Protein AF-A0AAW1TIK9-F1 (afdb_monomer_lite)

Foldseek 3Di:
DVVVVVVVVVCVQQPVDPVSVVVCVVVCVVVVVVVVVVVVVVVVCVVCAPPDPVNVVVVVVVVVVPPPDDDDDDDDDD

Sequence (78 aa):
MAAAQIMDLGYRMFMRRNSVYVAFIIGGALAGEKVINSSFNTAWESNNQGKLFKDIAAKKAAESGGDEGGEDDGGDDD

InterPro domains:
  IPR008027 Cytochrome b-c1 complex subunit 9 [PF05365] (11-59)
  IPR008027 Cytochrome b-c1 complex subunit 9 [PTHR12980] (4-64)
  IPR036656 Cytochrome b-c1 complex subunit 9 superfamily [G3DSA:1.20.5.260] (9-76)
  IPR036656 Cytochrome b-c1 complex subunit 9 superfamily [SSF81514] (6-59)

Radius of gyration: 28.58 Å; chains: 1; bounding box: 38×36×92 Å

Secondary structure (DSSP, 8-state):
-HHHHHHHHHIIIIISSHHHHHHHHHHHHHHHHHHHHHHHHHHHHHHTTTTSHHHHHHHHHHHHT--S----------

Structure (mmCIF, N/CA/C/O backbone):
data_AF-A0AAW1TIK9-F1
#
_entry.id   AF-A0AAW1TIK9-F1
#
loop_
_atom_site.group_PDB
_atom_site.id
_atom_site.type_symbol
_atom_site.label_atom_id
_atom_site.label_alt_id
_atom_site.label_comp_id
_atom_site.label_asym_id
_atom_site.label_entity_id
_atom_site.label_seq_id
_atom_site.pdbx_PDB_ins_code
_atom_site.Cartn_x
_atom_site.Cartn_y
_atom_site.Cartn_z
_atom_site.occupancy
_atom_site.B_iso_or_equiv
_atom_site.auth_seq_id
_atom_site.auth_comp_id
_atom_site.auth_asym_id
_atom_site.auth_atom_id
_atom_site.pdbx_PDB_model_num
ATOM 1 N N . MET A 1 1 ? 15.410 19.923 -10.431 1.00 72.19 1 MET A N 1
ATOM 2 C CA . MET A 1 1 ? 16.433 18.987 -10.957 1.00 72.19 1 MET A CA 1
ATOM 3 C C . MET A 1 1 ? 16.282 17.577 -10.373 1.00 72.19 1 MET A C 1
ATOM 5 O O . MET A 1 1 ? 16.070 16.665 -11.154 1.00 72.19 1 MET A O 1
ATOM 9 N N . ALA A 1 2 ? 16.308 17.373 -9.046 1.00 81.19 2 ALA A N 1
ATOM 10 C CA . ALA A 1 2 ? 16.285 16.029 -8.433 1.00 81.19 2 ALA A CA 1
ATOM 11 C C . ALA A 1 2 ? 15.030 15.180 -8.735 1.00 81.19 2 ALA A C 1
ATOM 13 O O . ALA A 1 2 ? 15.154 14.015 -9.097 1.00 81.19 2 ALA A O 1
ATOM 14 N N . ALA A 1 3 ? 13.827 15.761 -8.665 1.00 81.81 3 ALA A N 1
ATOM 15 C CA . ALA A 1 3 ? 12.584 15.035 -8.957 1.00 81.81 3 ALA A CA 1
ATOM 16 C C . ALA A 1 3 ? 12.542 14.481 -10.394 1.00 81.81 3 ALA A C 1
ATOM 18 O O . ALA A 1 3 ? 12.115 13.353 -10.609 1.00 81.81 3 ALA A O 1
ATOM 19 N N . ALA A 1 4 ? 13.059 15.237 -11.368 1.00 88.12 4 ALA A N 1
ATOM 20 C CA . ALA A 1 4 ? 13.150 14.784 -12.754 1.00 88.12 4 ALA A CA 1
ATOM 21 C C . ALA A 1 4 ? 14.103 13.586 -12.905 1.00 88.12 4 ALA A C 1
ATOM 23 O O . ALA A 1 4 ? 13.792 12.658 -13.640 1.00 88.12 4 ALA A O 1
ATOM 24 N N . GLN A 1 5 ? 15.216 13.569 -12.162 1.00 90.81 5 GLN A N 1
ATOM 25 C CA . GLN A 1 5 ? 16.166 12.450 -12.170 1.00 90.81 5 GLN A CA 1
ATOM 26 C C . GLN A 1 5 ? 15.562 11.178 -11.558 1.00 90.81 5 GLN A C 1
ATOM 28 O O . GLN A 1 5 ? 15.762 10.086 -12.079 1.00 90.81 5 GLN A O 1
ATOM 33 N N . ILE A 1 6 ? 14.783 11.313 -10.481 1.00 93.69 6 ILE A N 1
ATOM 34 C CA . ILE A 1 6 ? 14.097 10.180 -9.840 1.00 93.69 6 ILE A CA 1
ATOM 35 C C . ILE A 1 6 ? 13.011 9.613 -10.758 1.00 93.69 6 ILE A C 1
ATOM 37 O O . ILE A 1 6 ? 12.917 8.398 -10.925 1.00 93.69 6 ILE A O 1
ATOM 41 N N . MET A 1 7 ? 12.213 10.481 -11.383 1.00 92.94 7 MET A N 1
ATOM 42 C CA . MET A 1 7 ? 11.175 10.047 -12.320 1.00 92.94 7 MET A CA 1
ATOM 43 C C . MET A 1 7 ? 11.773 9.360 -13.550 1.00 92.94 7 MET A C 1
ATOM 45 O O . MET A 1 7 ? 11.267 8.328 -13.986 1.00 92.94 7 MET A O 1
ATOM 49 N N . ASP A 1 8 ? 12.881 9.882 -14.074 1.00 95.19 8 ASP A N 1
ATOM 50 C CA . ASP A 1 8 ? 13.604 9.281 -15.193 1.00 95.19 8 ASP A CA 1
ATOM 51 C C . ASP A 1 8 ? 14.218 7.919 -14.813 1.00 95.19 8 ASP A C 1
ATOM 53 O O . ASP A 1 8 ? 14.092 6.944 -15.556 1.00 95.19 8 ASP A O 1
ATOM 57 N N . LEU A 1 9 ? 14.780 7.787 -13.606 1.00 95.44 9 LEU A N 1
ATOM 58 C CA . LEU A 1 9 ? 15.237 6.498 -13.079 1.00 95.44 9 LEU A CA 1
ATOM 59 C C . LEU A 1 9 ? 14.088 5.479 -12.990 1.00 95.44 9 LEU A C 1
ATOM 61 O O . LEU A 1 9 ? 14.225 4.352 -13.471 1.00 95.44 9 LEU A O 1
ATOM 65 N N . GLY A 1 10 ? 12.942 5.882 -12.432 1.00 95.06 10 GLY A N 1
ATOM 66 C CA . GLY A 1 10 ? 11.752 5.036 -12.338 1.00 95.06 10 GLY A CA 1
ATOM 67 C C . GLY A 1 10 ? 11.229 4.609 -13.712 1.00 95.06 10 GLY A C 1
ATOM 68 O O . GLY A 1 10 ? 10.930 3.432 -13.926 1.00 95.06 10 GLY A O 1
ATOM 69 N N . TYR A 1 11 ? 11.200 5.532 -14.677 1.00 95.12 11 TYR A N 1
ATOM 70 C CA . TYR A 1 11 ? 10.805 5.233 -16.051 1.00 95.12 11 TYR A CA 1
ATOM 71 C C . TYR A 1 11 ? 11.732 4.193 -16.691 1.00 95.12 11 TYR A C 1
ATOM 73 O O . TYR A 1 11 ? 11.271 3.191 -17.243 1.00 95.12 11 TYR A O 1
ATOM 81 N N . ARG A 1 12 ? 13.051 4.387 -16.577 1.00 95.12 12 ARG A N 1
ATOM 82 C CA . ARG A 1 12 ? 14.048 3.456 -17.126 1.00 95.12 12 ARG A CA 1
ATOM 83 C C . ARG A 1 12 ? 13.961 2.068 -16.490 1.00 95.12 12 ARG A C 1
ATOM 85 O O . ARG A 1 12 ? 14.178 1.092 -17.204 1.00 95.12 12 ARG A O 1
ATOM 92 N N . MET A 1 13 ? 13.644 1.979 -15.198 1.00 95.06 13 MET A N 1
ATOM 93 C CA . MET A 1 13 ? 13.517 0.707 -14.482 1.00 95.06 13 MET A CA 1
ATOM 94 C C . MET A 1 13 ? 12.230 -0.047 -14.816 1.00 95.06 13 MET A C 1
ATOM 96 O O . MET A 1 13 ? 12.294 -1.230 -15.137 1.00 95.06 13 MET A O 1
ATOM 100 N N . PHE A 1 14 ? 11.074 0.610 -14.731 1.00 95.88 14 PHE A N 1
ATOM 101 C CA . PHE A 1 14 ? 9.786 -0.092 -14.726 1.00 95.88 14 PHE A CA 1
ATOM 102 C C . PHE A 1 14 ? 8.985 0.090 -16.014 1.00 95.88 14 PHE A C 1
ATOM 104 O O . PHE A 1 14 ? 8.235 -0.802 -16.395 1.00 95.88 14 PHE A O 1
ATOM 111 N N . MET A 1 15 ? 9.148 1.219 -16.706 1.00 95.19 15 MET A N 1
ATOM 112 C CA . MET A 1 15 ? 8.259 1.621 -17.804 1.00 95.19 15 MET A CA 1
ATOM 113 C C . MET A 1 15 ? 8.881 1.423 -19.195 1.00 95.19 15 MET A C 1
ATOM 115 O O . MET A 1 15 ? 8.159 1.241 -20.169 1.00 95.19 15 MET A O 1
ATOM 119 N N . ARG A 1 16 ? 10.217 1.424 -19.322 1.00 96.31 16 ARG A N 1
ATOM 120 C CA . ARG A 1 16 ? 10.905 1.426 -20.630 1.00 96.31 16 ARG A CA 1
ATOM 121 C C . ARG A 1 16 ? 10.742 0.135 -21.444 1.00 96.31 16 ARG A C 1
ATOM 123 O O . ARG A 1 16 ? 10.798 0.187 -22.671 1.00 96.31 16 ARG A O 1
ATOM 130 N N . ARG A 1 17 ? 10.609 -1.029 -20.799 1.00 96.94 17 ARG A N 1
ATOM 131 C CA . ARG A 1 17 ? 10.512 -2.333 -21.481 1.00 96.94 17 ARG A CA 1
ATOM 132 C C . ARG A 1 17 ? 9.130 -2.930 -21.250 1.00 96.94 17 ARG A C 1
ATOM 134 O O . ARG A 1 17 ? 8.809 -3.253 -20.112 1.00 96.94 17 ARG A O 1
ATOM 141 N N . ASN A 1 18 ? 8.368 -3.158 -22.324 1.00 95.94 18 ASN A N 1
ATOM 142 C CA . ASN A 1 18 ? 6.985 -3.659 -22.262 1.00 95.94 18 ASN A CA 1
ATOM 143 C C . ASN A 1 18 ? 6.823 -4.883 -21.349 1.00 95.94 18 ASN A C 1
ATOM 145 O O . ASN A 1 18 ? 5.896 -4.934 -20.552 1.00 95.94 18 ASN A O 1
ATOM 149 N N . SER A 1 19 ? 7.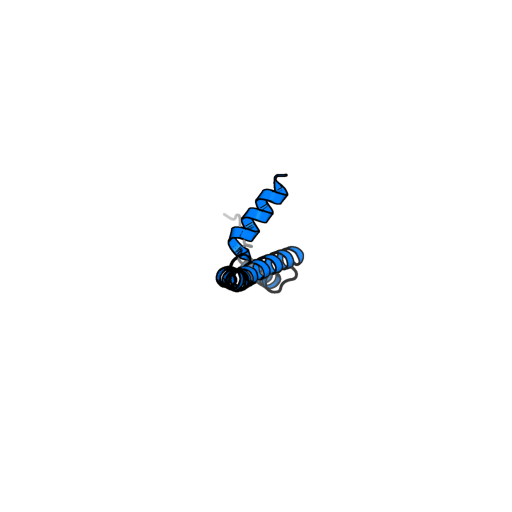749 -5.845 -21.410 1.00 96.94 19 SER A N 1
ATOM 150 C CA . SER A 1 19 ? 7.695 -7.037 -20.554 1.00 96.94 19 SER A CA 1
ATOM 151 C C . SER A 1 19 ? 7.832 -6.712 -19.061 1.00 96.94 19 SER A C 1
ATOM 153 O O . SER A 1 19 ? 7.142 -7.307 -18.243 1.00 96.94 19 SER A O 1
ATOM 155 N N . VAL A 1 20 ? 8.706 -5.765 -18.701 1.00 97.31 20 VAL A N 1
ATOM 156 C CA . VAL A 1 20 ? 8.897 -5.324 -17.309 1.00 97.31 20 VAL A CA 1
ATOM 157 C C . VAL A 1 20 ? 7.699 -4.504 -16.851 1.00 97.31 20 VAL A C 1
ATOM 159 O O . VAL A 1 20 ? 7.203 -4.724 -15.755 1.00 97.31 20 VAL A O 1
ATOM 162 N N . TYR A 1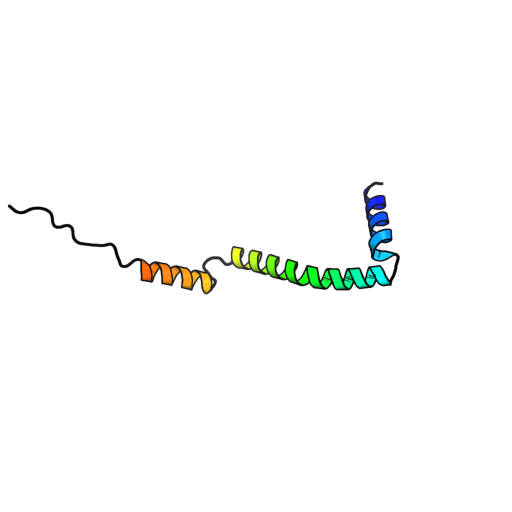 21 ? 7.194 -3.625 -17.715 1.00 96.69 21 TYR A N 1
ATOM 163 C CA . TYR A 1 21 ? 6.015 -2.812 -17.441 1.00 96.69 21 TYR A CA 1
ATOM 164 C C . TYR A 1 21 ? 4.784 -3.666 -17.131 1.00 96.69 21 TYR A C 1
ATOM 166 O O . TYR A 1 21 ? 4.141 -3.481 -16.101 1.00 96.69 21 TYR A O 1
ATOM 174 N N . VAL A 1 22 ? 4.493 -4.657 -17.976 1.00 98.00 22 VAL A N 1
ATOM 175 C CA . VAL A 1 22 ? 3.354 -5.562 -17.773 1.00 98.00 22 VAL A CA 1
ATOM 176 C C . VAL A 1 22 ? 3.534 -6.392 -16.500 1.00 98.00 22 VAL A C 1
ATOM 178 O O . VAL A 1 22 ? 2.599 -6.502 -15.710 1.00 98.00 22 VAL A O 1
ATOM 181 N N . ALA A 1 23 ? 4.735 -6.921 -16.248 1.00 97.75 23 ALA A N 1
ATOM 182 C CA . ALA A 1 23 ? 5.021 -7.647 -15.010 1.00 97.75 23 ALA A CA 1
ATOM 183 C C . ALA A 1 23 ? 4.864 -6.757 -13.766 1.00 97.75 23 ALA A C 1
ATOM 185 O O . ALA A 1 23 ? 4.326 -7.202 -12.756 1.00 97.75 23 ALA A O 1
ATOM 186 N N . PHE A 1 24 ? 5.286 -5.494 -13.847 1.00 97.12 24 PHE A N 1
ATOM 187 C CA . PHE A 1 24 ? 5.131 -4.519 -12.775 1.00 97.12 24 PHE A CA 1
ATOM 188 C C . PHE A 1 24 ? 3.659 -4.188 -12.513 1.00 97.12 24 PHE A C 1
ATOM 190 O O . PHE A 1 24 ? 3.262 -4.140 -11.354 1.00 97.12 24 PHE A O 1
ATOM 197 N N . ILE A 1 25 ? 2.832 -4.027 -13.554 1.00 97.31 25 ILE A N 1
ATOM 198 C CA . ILE A 1 25 ? 1.384 -3.829 -13.387 1.00 97.31 25 ILE A CA 1
ATOM 199 C C . ILE A 1 25 ? 0.754 -5.037 -12.698 1.00 97.31 25 ILE A C 1
ATOM 201 O O . ILE A 1 25 ? 0.040 -4.869 -11.714 1.00 97.31 25 ILE A O 1
ATOM 205 N N . ILE A 1 26 ? 1.021 -6.248 -13.192 1.00 98.00 26 ILE A N 1
ATOM 206 C CA . ILE A 1 26 ? 0.417 -7.469 -12.646 1.00 98.00 26 ILE A CA 1
ATOM 207 C C . ILE A 1 26 ? 0.875 -7.681 -11.199 1.00 98.00 26 ILE A C 1
ATOM 209 O O . ILE A 1 26 ? 0.049 -7.860 -10.308 1.00 98.00 26 ILE A O 1
ATOM 213 N N . GLY A 1 27 ? 2.183 -7.607 -10.942 1.00 97.81 27 GLY A N 1
ATOM 214 C CA . GLY A 1 27 ? 2.735 -7.748 -9.595 1.00 97.81 27 GLY A CA 1
ATOM 215 C C . GLY A 1 27 ? 2.246 -6.652 -8.646 1.00 97.81 27 GLY A C 1
ATOM 216 O O . GLY A 1 27 ? 1.883 -6.938 -7.507 1.00 97.81 27 GLY A O 1
ATOM 217 N N . GLY A 1 28 ? 2.175 -5.412 -9.130 1.00 97.25 28 GLY A N 1
ATOM 218 C CA . GLY A 1 28 ? 1.659 -4.268 -8.387 1.00 97.25 28 GLY A CA 1
ATOM 219 C C . GLY A 1 28 ? 0.177 -4.400 -8.051 1.00 97.25 28 GLY A C 1
ATOM 220 O O . GLY A 1 28 ? -0.209 -4.069 -6.936 1.00 97.25 28 GLY A O 1
ATOM 221 N N . ALA A 1 29 ? -0.644 -4.933 -8.957 1.00 97.44 29 ALA A N 1
ATOM 222 C CA . ALA A 1 29 ? -2.060 -5.185 -8.701 1.00 97.44 29 ALA A CA 1
ATOM 223 C C . ALA A 1 29 ? -2.255 -6.252 -7.614 1.00 97.44 29 ALA A C 1
ATOM 225 O O . ALA A 1 29 ? -2.986 -6.017 -6.656 1.00 97.44 29 ALA A O 1
ATOM 226 N N . LEU A 1 30 ? -1.538 -7.378 -7.711 1.00 97.12 30 LEU A N 1
ATOM 227 C CA . LEU A 1 30 ? -1.623 -8.466 -6.729 1.00 97.12 30 LEU A CA 1
ATOM 228 C C . LEU A 1 30 ? -1.155 -8.028 -5.335 1.00 97.12 30 LEU A C 1
ATOM 230 O O . LEU A 1 30 ? -1.796 -8.324 -4.328 1.00 97.12 30 LEU A O 1
ATOM 234 N N . ALA A 1 31 ? -0.037 -7.304 -5.261 1.00 97.31 31 ALA A N 1
ATOM 235 C CA . ALA A 1 31 ? 0.448 -6.763 -3.995 1.00 97.31 31 ALA A CA 1
ATOM 236 C C . ALA A 1 31 ? -0.480 -5.657 -3.464 1.00 97.31 31 ALA A C 1
ATOM 238 O O . ALA A 1 31 ? -0.784 -5.609 -2.270 1.00 97.31 31 ALA A O 1
ATOM 239 N N . GLY A 1 32 ? -0.946 -4.783 -4.357 1.00 97.00 32 GLY A N 1
ATOM 240 C CA . GLY A 1 32 ? -1.792 -3.639 -4.046 1.00 97.00 32 GLY A CA 1
ATOM 241 C C . GLY A 1 32 ? -3.142 -4.041 -3.465 1.00 97.00 32 GLY A C 1
ATOM 242 O O . GLY A 1 32 ? -3.553 -3.454 -2.468 1.00 97.00 32 GLY A O 1
ATOM 243 N N . GLU A 1 33 ? -3.790 -5.071 -4.013 1.00 96.38 33 GLU A N 1
ATOM 244 C CA . GLU A 1 33 ? -5.070 -5.589 -3.517 1.00 96.38 33 GLU A CA 1
ATOM 245 C C . GLU A 1 33 ? -5.010 -5.893 -2.013 1.00 96.38 33 GLU A C 1
ATOM 247 O O . GLU A 1 33 ? -5.811 -5.380 -1.228 1.00 96.38 33 GLU A O 1
ATOM 252 N N . LYS A 1 34 ? -4.003 -6.664 -1.585 1.00 95.38 34 LYS A N 1
ATOM 253 C CA . LYS A 1 34 ? -3.852 -7.074 -0.184 1.00 95.38 34 LYS A CA 1
ATOM 254 C C . LYS A 1 34 ? -3.571 -5.891 0.743 1.00 95.38 34 LYS A C 1
ATOM 256 O O . LYS A 1 34 ? -4.125 -5.826 1.846 1.00 95.38 34 LYS A O 1
ATOM 261 N N . VAL A 1 35 ? -2.712 -4.968 0.307 1.00 97.31 35 VAL A N 1
ATOM 262 C CA . VAL A 1 35 ? -2.331 -3.783 1.091 1.00 97.31 35 VAL A CA 1
ATOM 263 C C . VAL A 1 35 ? -3.527 -2.855 1.267 1.00 97.31 35 VAL A C 1
ATOM 265 O O . VAL A 1 35 ? -3.828 -2.455 2.393 1.00 97.31 35 VAL A O 1
ATOM 268 N N . ILE A 1 36 ? -4.232 -2.545 0.179 1.00 96.31 36 ILE A N 1
ATOM 269 C CA . ILE A 1 36 ? -5.386 -1.644 0.192 1.00 96.31 36 ILE A CA 1
ATOM 270 C C . ILE A 1 36 ? -6.505 -2.245 1.040 1.00 96.31 36 ILE A C 1
ATOM 272 O O . ILE A 1 36 ? -6.985 -1.572 1.950 1.00 96.31 36 ILE A O 1
ATOM 276 N N . ASN A 1 37 ? -6.869 -3.511 0.819 1.00 94.56 37 ASN A N 1
ATOM 277 C CA . ASN A 1 37 ? -7.954 -4.148 1.565 1.00 94.56 37 ASN A CA 1
ATOM 278 C C . ASN A 1 37 ? -7.701 -4.121 3.083 1.00 94.56 37 ASN A C 1
ATOM 280 O O . ASN A 1 37 ? -8.555 -3.693 3.857 1.00 94.56 37 ASN A O 1
ATOM 284 N N . SER A 1 38 ? -6.490 -4.492 3.509 1.00 95.56 38 SER A N 1
ATOM 285 C CA .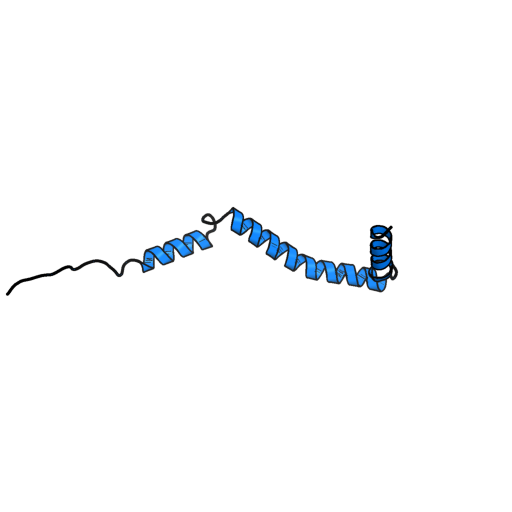 SER A 1 38 ? -6.116 -4.494 4.931 1.00 95.56 38 SER A CA 1
ATOM 286 C C . SER A 1 38 ? -6.136 -3.089 5.534 1.00 95.56 38 SER A C 1
ATOM 288 O O . SER A 1 38 ? -6.639 -2.888 6.641 1.00 95.56 38 SER A O 1
ATOM 290 N N . SER A 1 39 ? -5.610 -2.109 4.798 1.00 95.38 39 SER A N 1
ATOM 291 C CA . SER A 1 39 ? -5.506 -0.724 5.267 1.00 95.38 39 SER A CA 1
ATOM 292 C C . SER A 1 39 ? -6.885 -0.090 5.433 1.00 95.38 39 SER A C 1
ATOM 294 O O . SER A 1 39 ? -7.178 0.478 6.483 1.00 95.38 39 SER A O 1
ATOM 296 N N . PHE A 1 40 ? -7.756 -0.234 4.430 1.00 97.19 40 PHE A N 1
ATOM 297 C CA . PHE A 1 40 ? -9.115 0.301 4.487 1.00 97.19 40 PHE A CA 1
ATOM 298 C C . PHE A 1 40 ? -9.967 -0.402 5.535 1.00 97.19 40 PHE A C 1
ATOM 300 O O . PHE A 1 40 ? -10.667 0.280 6.280 1.00 97.19 40 PHE A O 1
ATOM 307 N N . ASN A 1 41 ? -9.882 -1.732 5.641 1.00 96.56 41 ASN A N 1
ATOM 308 C CA . ASN A 1 41 ? -10.623 -2.449 6.671 1.00 96.56 41 ASN A CA 1
ATOM 309 C C . ASN A 1 41 ? -10.192 -1.986 8.069 1.00 96.56 41 ASN A C 1
ATOM 311 O O . ASN A 1 41 ? -11.033 -1.643 8.889 1.00 96.56 41 ASN A O 1
ATOM 315 N N . THR A 1 42 ? -8.886 -1.853 8.315 1.00 95.50 42 THR A N 1
ATOM 316 C CA . THR A 1 42 ? -8.375 -1.372 9.610 1.00 95.50 42 THR A CA 1
ATOM 317 C C . TH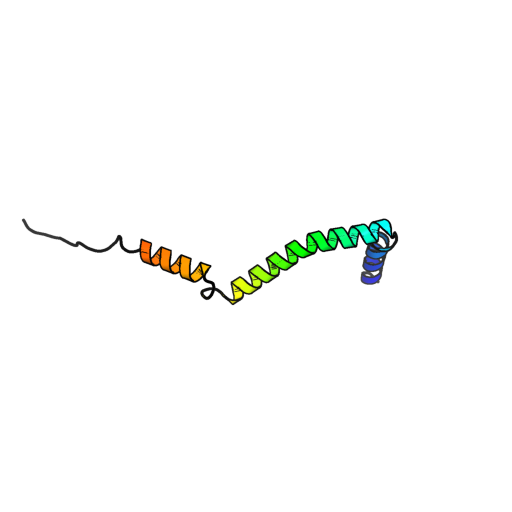R A 1 42 ? -8.829 0.057 9.912 1.00 95.50 42 THR A C 1
ATOM 319 O O . THR A 1 42 ? -9.289 0.340 11.018 1.00 95.50 42 THR A O 1
ATOM 322 N N . ALA A 1 43 ? -8.753 0.961 8.931 1.00 97.50 43 ALA A N 1
ATOM 323 C CA . ALA A 1 43 ? -9.210 2.339 9.096 1.00 97.50 43 ALA A CA 1
ATOM 324 C C . ALA A 1 43 ? -10.719 2.408 9.389 1.00 97.50 43 ALA A C 1
ATOM 326 O O . ALA A 1 43 ? -11.158 3.148 10.270 1.00 97.50 43 ALA A O 1
ATOM 327 N N . TRP A 1 44 ? -11.513 1.603 8.683 1.00 97.31 44 TRP A N 1
ATOM 328 C CA . TRP A 1 44 ? -12.954 1.524 8.884 1.00 97.31 44 TRP A CA 1
ATOM 329 C C . TRP A 1 44 ? -13.316 0.963 10.259 1.00 97.31 44 TRP A C 1
ATOM 331 O O . TRP A 1 44 ? -14.154 1.534 10.957 1.00 97.31 44 TRP A O 1
ATOM 341 N N . GLU A 1 45 ? -12.682 -0.136 10.657 1.00 96.56 45 GLU A N 1
ATOM 342 C CA . GLU A 1 45 ? -12.892 -0.763 11.958 1.00 96.56 45 GLU A CA 1
ATOM 343 C C . GLU A 1 45 ? -12.513 0.185 13.097 1.00 96.56 45 GLU A C 1
ATOM 345 O O . GLU A 1 45 ? -13.287 0.340 14.038 1.00 96.56 45 GLU A O 1
ATOM 350 N N . SER A 1 46 ? -11.388 0.899 12.973 1.00 95.94 46 SER A N 1
ATOM 351 C CA . SER A 1 46 ? -10.979 1.924 13.938 1.00 95.94 46 SER A CA 1
ATOM 352 C C . SER A 1 46 ? -12.003 3.056 14.057 1.00 95.94 46 SER A C 1
ATOM 354 O O . SER A 1 46 ? -12.212 3.577 15.148 1.00 95.94 46 SER A O 1
ATOM 356 N N . ASN A 1 47 ? -12.656 3.446 12.962 1.00 97.00 47 ASN A N 1
ATOM 357 C CA . ASN A 1 47 ? -13.669 4.503 12.986 1.00 97.00 47 ASN A CA 1
ATOM 358 C C . ASN A 1 47 ? -15.036 4.021 13.512 1.00 97.00 47 ASN A C 1
ATOM 360 O O . ASN A 1 47 ? -15.890 4.826 13.882 1.00 97.00 47 ASN A O 1
ATOM 364 N N . ASN A 1 48 ? -15.268 2.709 13.540 1.00 96.38 48 ASN A N 1
ATOM 365 C CA . ASN A 1 48 ? -16.541 2.111 13.938 1.00 96.38 48 ASN A CA 1
ATOM 366 C C . ASN A 1 48 ? -16.428 1.254 15.210 1.00 96.38 48 ASN A C 1
ATOM 368 O O . ASN A 1 48 ? -17.311 0.436 15.474 1.00 96.38 48 ASN A O 1
ATOM 372 N N . GLN A 1 49 ? -15.386 1.462 16.018 1.00 94.88 49 GLN A N 1
ATOM 373 C CA . GLN A 1 49 ? -15.175 0.712 17.256 1.00 94.88 49 GLN A CA 1
ATOM 374 C C . GLN A 1 49 ? -16.405 0.731 18.169 1.00 94.88 49 GLN A C 1
ATOM 376 O O . GLN A 1 49 ? -17.062 1.758 18.356 1.00 94.88 49 GLN A O 1
ATOM 381 N N . GLY A 1 50 ? -16.732 -0.437 18.718 1.00 91.12 50 GLY A N 1
ATOM 382 C CA . GLY A 1 50 ? -17.886 -0.648 19.591 1.00 91.12 50 GLY A CA 1
ATOM 383 C C . GLY A 1 50 ? -19.214 -0.815 18.849 1.00 91.12 50 GLY A C 1
ATOM 384 O O . GLY A 1 50 ? -20.202 -1.208 19.466 1.00 91.12 50 GLY A O 1
ATOM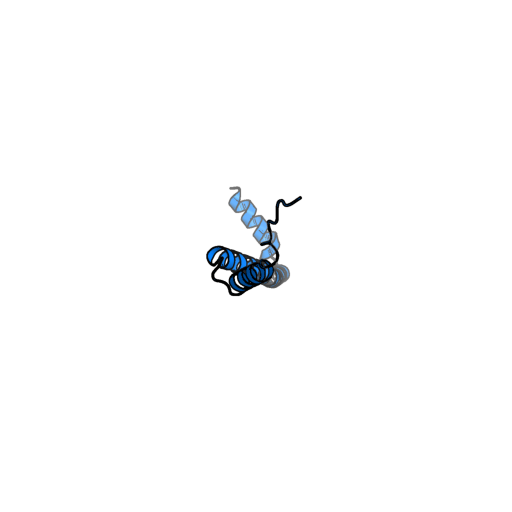 385 N N . LYS A 1 51 ? -19.258 -0.550 17.535 1.00 94.81 51 LYS A N 1
ATOM 386 C CA . LYS A 1 51 ? -20.448 -0.764 16.694 1.00 94.81 51 LYS A CA 1
ATOM 387 C C . LYS A 1 51 ? -20.388 -2.077 15.923 1.00 94.81 51 LYS A C 1
ATOM 389 O O . LYS A 1 51 ? -21.425 -2.555 15.465 1.00 94.81 51 LYS A O 1
ATOM 394 N N . LEU A 1 52 ? -19.198 -2.653 15.741 1.00 95.69 52 LEU A N 1
ATOM 395 C CA . LEU A 1 52 ? -19.069 -3.916 15.028 1.00 95.69 52 LEU A CA 1
ATOM 396 C C . LEU A 1 52 ? -19.576 -5.065 15.895 1.00 95.69 52 LEU A C 1
ATOM 398 O O . LEU A 1 52 ? -19.373 -5.093 17.107 1.00 95.69 52 LEU A O 1
ATOM 402 N N . PHE A 1 53 ? -20.172 -6.066 15.245 1.00 94.81 53 PHE A N 1
ATOM 403 C CA . PHE A 1 53 ? -20.663 -7.261 15.931 1.00 94.81 53 PHE A CA 1
ATOM 404 C C . PHE A 1 53 ? -19.578 -7.930 16.784 1.00 94.81 53 PHE A C 1
ATOM 406 O O . PHE A 1 53 ? -19.860 -8.344 17.902 1.00 94.81 53 PHE A O 1
ATOM 413 N N . LYS A 1 54 ? -18.331 -7.973 16.296 1.00 93.12 54 LYS A N 1
ATOM 414 C CA . LYS A 1 54 ? -17.191 -8.529 17.039 1.00 93.12 54 LYS A CA 1
ATOM 415 C C . LYS A 1 54 ? -16.916 -7.796 18.358 1.00 93.12 54 LYS A C 1
ATOM 417 O O . LYS A 1 54 ? -16.602 -8.449 19.346 1.00 93.12 54 LYS A O 1
ATOM 422 N N . ASP A 1 55 ? -17.109 -6.479 18.395 1.00 92.81 55 ASP A N 1
ATOM 423 C CA . ASP A 1 55 ? -16.888 -5.670 19.597 1.00 92.81 55 ASP A CA 1
ATOM 424 C C . ASP A 1 55 ? -18.023 -5.891 20.607 1.00 92.81 55 ASP A C 1
ATOM 426 O O . ASP A 1 55 ? -17.790 -6.055 21.803 1.00 92.81 55 ASP A O 1
ATOM 430 N N . ILE A 1 56 ? -19.263 -5.970 20.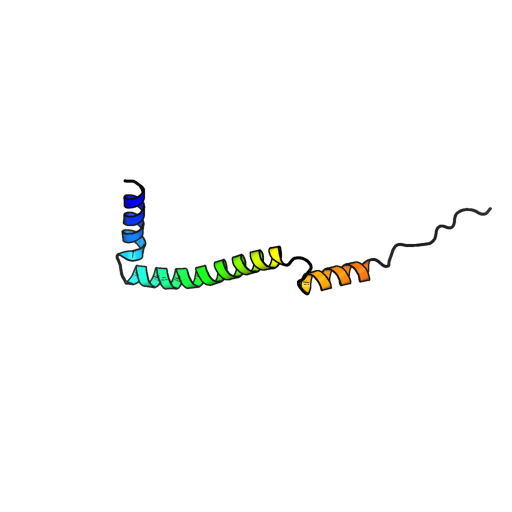115 1.00 92.62 56 ILE A N 1
ATOM 431 C CA . ILE A 1 56 ? -20.450 -6.250 20.936 1.00 92.62 56 ILE A CA 1
ATOM 432 C C . ILE A 1 56 ? -20.385 -7.671 21.511 1.00 92.62 56 ILE A C 1
ATOM 434 O O . ILE A 1 56 ? -20.672 -7.876 22.688 1.00 92.62 56 ILE A O 1
ATOM 438 N N . ALA A 1 57 ? -20.004 -8.653 20.694 1.00 92.44 57 ALA A N 1
ATOM 439 C CA . ALA A 1 57 ? -19.859 -10.042 21.111 1.00 92.44 57 ALA A CA 1
ATOM 440 C C . ALA A 1 57 ? -18.743 -10.203 22.152 1.00 92.44 57 ALA A C 1
ATOM 442 O O . ALA A 1 57 ? -18.957 -10.874 23.158 1.00 92.44 57 ALA A O 1
ATOM 443 N N . ALA A 1 58 ? -17.593 -9.544 21.957 1.00 89.19 58 ALA A N 1
ATOM 444 C CA . ALA A 1 58 ? -16.503 -9.537 22.931 1.00 89.19 58 ALA A CA 1
ATOM 445 C C . ALA A 1 58 ? -16.939 -8.929 24.272 1.00 89.19 58 ALA A C 1
ATOM 447 O O . ALA A 1 58 ? -16.669 -9.504 25.323 1.00 89.19 58 ALA A O 1
ATOM 448 N N . LYS A 1 59 ? -17.677 -7.811 24.238 1.00 88.50 59 LYS A N 1
ATOM 449 C CA . LYS A 1 59 ? -18.241 -7.194 25.442 1.00 88.50 59 LYS A CA 1
ATOM 450 C C . LYS A 1 59 ? -19.214 -8.132 26.164 1.00 88.50 59 LYS A C 1
ATOM 452 O O . LYS A 1 59 ? -19.063 -8.340 27.360 1.00 88.50 59 LYS A O 1
ATOM 457 N N . LYS A 1 60 ? -20.159 -8.748 25.443 1.00 86.88 60 LYS A N 1
ATOM 458 C CA . LYS A 1 60 ? -21.106 -9.706 26.037 1.00 86.88 60 LYS A CA 1
ATOM 459 C C . LYS A 1 60 ? -20.414 -10.927 26.637 1.00 86.88 60 LYS A C 1
ATOM 461 O O . LYS A 1 60 ? -20.823 -11.379 27.695 1.00 86.88 60 LYS A O 1
ATOM 466 N N . ALA A 1 61 ? -19.384 -11.451 25.974 1.00 85.12 61 ALA A N 1
ATOM 467 C CA . ALA A 1 61 ? -18.605 -12.570 26.493 1.00 85.12 61 ALA A CA 1
ATOM 468 C C . ALA A 1 61 ? -17.882 -12.197 27.800 1.00 85.12 61 ALA A C 1
ATOM 470 O O . ALA A 1 61 ? -17.915 -12.970 28.754 1.00 85.12 61 ALA A O 1
ATOM 471 N N . ALA A 1 62 ? -17.288 -11.000 27.862 1.00 83.50 62 ALA A N 1
ATOM 472 C CA . ALA A 1 62 ? -16.657 -10.480 29.074 1.00 83.50 62 ALA A CA 1
ATOM 473 C C . ALA A 1 62 ? -17.667 -10.253 30.213 1.00 83.50 62 ALA A C 1
ATOM 475 O O . ALA A 1 62 ? -17.367 -10.565 31.357 1.00 83.50 62 ALA A O 1
ATOM 476 N N . GLU A 1 63 ? -18.874 -9.770 29.902 1.00 78.94 63 GLU A N 1
ATOM 477 C CA . GLU A 1 63 ? -19.965 -9.616 30.875 1.00 78.94 63 GLU A CA 1
ATOM 478 C C . GLU A 1 63 ? -20.483 -10.974 31.378 1.00 78.94 63 GLU A C 1
ATOM 480 O O . GLU A 1 63 ? -20.692 -11.140 32.573 1.00 78.94 63 GLU A O 1
ATOM 485 N N . SER A 1 64 ? -20.630 -11.974 30.500 1.00 73.81 64 SER A N 1
ATOM 486 C CA . SER A 1 64 ? -21.061 -13.327 30.891 1.00 73.81 64 SER A CA 1
ATOM 487 C C . SER A 1 64 ? -20.007 -14.124 31.666 1.00 73.81 64 SER A C 1
ATOM 489 O O . SER A 1 64 ? -20.350 -15.107 32.308 1.00 73.81 64 SER A O 1
ATOM 491 N N . GLY A 1 65 ? -18.733 -13.728 31.579 1.00 59.75 65 GLY A N 1
ATOM 492 C CA . GLY A 1 65 ? -17.625 -14.315 32.341 1.00 59.75 65 GLY A CA 1
ATOM 493 C C . GLY A 1 65 ? -17.241 -13.518 33.592 1.00 59.75 65 GLY A C 1
ATOM 494 O O . GLY A 1 65 ? -16.246 -13.854 34.223 1.00 59.75 65 GLY A O 1
ATOM 495 N N . GLY A 1 66 ? -17.981 -12.450 33.916 1.00 52.31 66 GLY A N 1
ATOM 496 C CA . GLY A 1 66 ? -17.750 -11.583 35.077 1.00 52.31 66 GLY A CA 1
ATOM 497 C C . GLY A 1 66 ? -18.635 -11.885 36.292 1.00 52.31 66 GLY A C 1
ATOM 498 O O . GLY A 1 66 ? -18.574 -11.136 37.259 1.00 52.31 66 GLY A O 1
ATOM 499 N N . ASP A 1 67 ? -19.437 -12.954 36.251 1.00 54.97 67 ASP A N 1
ATOM 500 C CA . ASP A 1 67 ? -20.319 -13.397 37.346 1.00 54.97 67 ASP A CA 1
ATOM 501 C C . ASP A 1 67 ? -19.693 -14.537 38.175 1.00 54.97 67 ASP A C 1
ATOM 503 O O . ASP A 1 67 ? -20.326 -15.539 38.481 1.00 54.97 67 ASP A O 1
ATOM 507 N N . GLU A 1 68 ? -18.411 -14.407 38.522 1.00 53.81 68 GLU A N 1
ATOM 508 C CA . GLU A 1 68 ? -17.791 -15.179 39.608 1.00 53.81 68 GLU A CA 1
ATOM 509 C C . GLU A 1 68 ? -16.932 -14.221 40.445 1.00 53.81 68 GLU A C 1
ATOM 511 O O . GLU A 1 68 ? -15.740 -14.049 40.188 1.00 53.81 68 GLU A O 1
ATOM 516 N N . GLY A 1 69 ? -17.535 -13.524 41.418 1.00 50.19 69 GLY A N 1
ATOM 517 C CA . GLY A 1 69 ? -16.760 -12.608 42.265 1.00 50.19 69 GLY A CA 1
ATOM 518 C C . GLY A 1 69 ? -17.507 -11.695 43.238 1.00 50.19 69 GLY A C 1
ATOM 519 O O . GLY A 1 69 ? -17.022 -10.600 43.503 1.00 50.19 69 GLY A O 1
ATOM 520 N N . GLY A 1 70 ? -18.652 -12.112 43.770 1.00 43.88 70 GLY A N 1
ATOM 521 C CA . GLY A 1 70 ? -19.322 -11.513 44.932 1.00 43.88 70 GLY A CA 1
ATOM 522 C C . GLY A 1 70 ? -20.423 -12.487 45.354 1.00 43.88 70 GLY A C 1
ATOM 523 O O . GLY A 1 70 ? -21.091 -13.028 44.486 1.00 43.88 70 GLY A O 1
ATOM 524 N N . GLU A 1 71 ? -20.638 -12.866 46.604 1.00 44.12 71 GLU A N 1
ATOM 525 C CA . GLU A 1 71 ? -20.293 -12.330 47.918 1.00 44.12 71 GLU A CA 1
ATOM 526 C C . GLU A 1 71 ? -20.271 -13.539 48.883 1.00 44.12 71 GLU A C 1
ATOM 528 O O . GLU A 1 71 ? -21.031 -14.481 48.664 1.00 44.12 71 GLU A O 1
ATOM 533 N N . ASP A 1 72 ? -19.433 -13.532 49.925 1.00 49.22 72 ASP A N 1
ATOM 534 C CA . ASP A 1 72 ? -19.944 -13.718 51.295 1.00 49.22 72 ASP A CA 1
ATOM 535 C C . ASP A 1 72 ? -18.881 -13.256 52.309 1.00 49.22 72 ASP A C 1
ATOM 537 O O . ASP A 1 72 ? -17.895 -13.941 52.595 1.00 49.22 72 ASP A O 1
ATOM 541 N N . ASP A 1 73 ? -19.075 -12.034 52.802 1.00 57.03 73 ASP A N 1
ATOM 542 C CA . ASP A 1 73 ? -18.490 -11.536 54.043 1.00 57.03 73 ASP A CA 1
ATOM 543 C C . ASP A 1 73 ? -19.226 -12.229 55.200 1.00 57.03 73 ASP A C 1
ATOM 545 O O . ASP A 1 73 ? -20.415 -12.002 55.413 1.00 57.03 73 ASP A O 1
ATOM 549 N N . GLY A 1 74 ? -18.514 -13.051 55.968 1.00 46.66 74 GLY A N 1
ATOM 550 C CA . GLY A 1 74 ? -19.015 -13.657 57.201 1.00 46.66 74 GLY A CA 1
ATOM 551 C C . GLY A 1 74 ? -17.953 -13.601 58.288 1.00 46.66 74 GLY A C 1
ATOM 552 O O . GLY A 1 74 ? -17.318 -14.610 58.588 1.00 46.66 74 GLY A O 1
ATOM 553 N N . GLY A 1 75 ? -17.713 -12.398 58.809 1.00 51.31 75 GLY A N 1
ATOM 554 C CA . GLY A 1 75 ? -16.954 -12.186 60.036 1.00 51.31 75 GLY A CA 1
ATOM 555 C C . GLY A 1 75 ? -17.760 -12.572 61.279 1.00 51.31 75 GLY A C 1
ATOM 556 O O . GLY A 1 75 ? -18.972 -12.388 61.300 1.00 51.31 75 GLY A O 1
ATOM 557 N N . ASP A 1 76 ? -17.008 -13.050 62.273 1.00 60.19 76 ASP A N 1
ATOM 558 C CA . ASP A 1 76 ? -17.279 -13.163 63.713 1.00 60.19 76 ASP A CA 1
ATOM 559 C C . ASP A 1 76 ? -18.497 -13.989 64.179 1.00 60.19 76 ASP A C 1
ATOM 561 O O . ASP A 1 76 ? -19.635 -13.634 63.916 1.00 60.19 76 ASP A O 1
ATOM 565 N N . ASP A 1 77 ? -18.233 -15.068 64.934 1.00 58.44 77 ASP A N 1
ATOM 566 C CA . ASP A 1 77 ? -18.844 -15.342 66.252 1.00 58.44 77 ASP A CA 1
ATOM 567 C C . ASP A 1 77 ? -18.168 -16.573 66.930 1.00 58.44 77 ASP A C 1
ATOM 569 O O . ASP A 1 77 ? -18.199 -17.683 66.395 1.00 58.44 77 ASP A O 1
ATOM 573 N N . ASP A 1 78 ? -17.575 -16.306 68.110 1.00 57.19 78 ASP A N 1
ATOM 574 C CA . ASP A 1 78 ? -17.126 -17.154 69.252 1.00 57.19 78 ASP A CA 1
ATOM 575 C C . ASP A 1 78 ? -15.978 -18.196 69.156 1.00 57.19 78 ASP A C 1
ATOM 577 O O . ASP A 1 78 ? -16.141 -19.306 68.595 1.00 57.19 78 ASP A O 1
#

Organism: NCBI:txid2026836

pLDDT: mean 86.19, std 16.6, range [43.88, 98.0]